Protein AF-A0A3S1CSP3-F1 (afdb_monomer)

Solvent-accessible surface area (backbone atoms only — not comparable to full-atom values): 3342 Å² total; per-residue (Å²): 73,89,50,87,60,71,46,36,50,28,30,91,97,66,58,74,43,73,24,49,48,68,31,79,70,88,82,88,82,89,65,65,46,80,46,66,31,25,16,81,88,44,73,86,47,66,51,74,48,78,42,73,132

Secondary structure (DSSP, 8-state):
--SSS-EEEE-TTS-EEEE-TT--------S-EEEEEEETTEEEEEEEEEE--

Sequence (53 aa):
NKDVLAHTATVKGGWEVMIPPNKSASLTLKAAGPVDYFCRFHPNMKGRLVVVP

Structure (mmCIF, N/CA/C/O backbone):
data_AF-A0A3S1CSP3-F1
#
_entry.id   AF-A0A3S1CSP3-F1
#
loop_
_atom_site.group_PDB
_atom_site.id
_atom_site.type_symbol
_atom_site.label_atom_id
_atom_site.label_alt_id
_atom_site.label_comp_id
_atom_site.label_asym_id
_atom_site.label_entity_id
_atom_site.label_seq_id
_atom_site.pdbx_PDB_ins_code
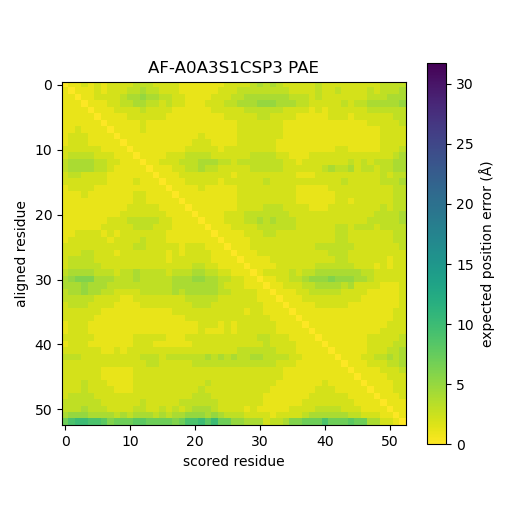_atom_site.Cartn_x
_atom_site.Cartn_y
_atom_site.Cartn_z
_atom_site.occupancy
_atom_site.B_iso_or_equiv
_atom_site.auth_seq_id
_atom_site.auth_comp_id
_atom_site.auth_asym_id
_atom_site.auth_atom_id
_atom_site.pdbx_PDB_model_num
ATOM 1 N N . ASN A 1 1 ? 8.347 -3.393 -3.034 1.00 97.69 1 ASN A N 1
ATOM 2 C CA . ASN A 1 1 ? 8.146 -3.581 -4.479 1.00 97.69 1 ASN A CA 1
ATOM 3 C C . ASN A 1 1 ? 9.406 -4.206 -5.056 1.00 97.69 1 ASN A C 1
ATOM 5 O O . ASN A 1 1 ? 10.476 -3.650 -4.847 1.00 97.69 1 ASN A O 1
ATOM 9 N N . LYS A 1 2 ? 9.292 -5.381 -5.683 1.00 98.00 2 LYS A N 1
ATOM 10 C CA . LYS A 1 2 ? 10.437 -6.132 -6.228 1.00 98.00 2 LYS A CA 1
ATOM 11 C C . LYS A 1 2 ? 10.501 -6.102 -7.761 1.00 98.00 2 LYS A C 1
ATOM 13 O O . LYS A 1 2 ? 11.364 -6.763 -8.323 1.00 98.00 2 LYS A O 1
ATOM 18 N N . ASP A 1 3 ? 9.581 -5.400 -8.420 1.00 97.69 3 ASP A N 1
ATOM 19 C CA . ASP A 1 3 ? 9.550 -5.284 -9.876 1.00 97.69 3 ASP A CA 1
ATOM 20 C C . ASP A 1 3 ? 9.906 -3.859 -10.344 1.00 97.69 3 ASP A C 1
ATOM 22 O O . ASP A 1 3 ? 10.293 -2.989 -9.551 1.00 97.6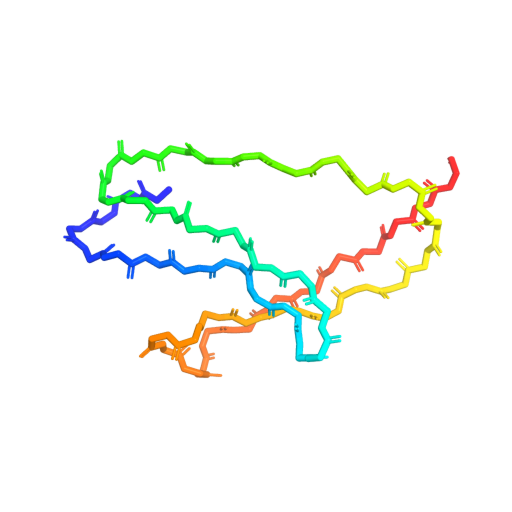9 3 ASP A O 1
ATOM 26 N N . VAL A 1 4 ? 9.839 -3.660 -11.664 1.00 97.75 4 VAL A N 1
ATOM 27 C CA . VAL A 1 4 ? 10.224 -2.424 -12.363 1.00 97.75 4 VAL A CA 1
ATOM 28 C C . VAL A 1 4 ? 9.100 -1.386 -12.462 1.00 97.75 4 VAL A C 1
ATOM 30 O O . VAL A 1 4 ? 9.356 -0.262 -12.888 1.00 97.75 4 VAL A O 1
ATOM 33 N N . LEU A 1 5 ? 7.866 -1.733 -12.096 1.00 98.00 5 LEU A N 1
ATOM 34 C CA . LEU A 1 5 ? 6.695 -0.865 -12.200 1.00 98.00 5 LEU A CA 1
ATOM 35 C C . LEU A 1 5 ? 6.418 -0.194 -10.858 1.00 98.00 5 LEU A C 1
ATOM 37 O O . LEU A 1 5 ? 6.638 -0.769 -9.801 1.00 98.00 5 LEU A O 1
ATOM 41 N N . ALA A 1 6 ? 5.922 1.041 -10.868 1.00 98.25 6 ALA A N 1
ATOM 42 C CA . ALA A 1 6 ? 5.453 1.662 -9.634 1.00 98.25 6 ALA A CA 1
ATOM 43 C C . ALA A 1 6 ? 4.140 1.009 -9.178 1.00 98.25 6 ALA A C 1
ATOM 45 O O . ALA A 1 6 ? 3.250 0.745 -9.987 1.00 98.25 6 ALA A O 1
ATOM 46 N N . HIS A 1 7 ? 3.996 0.816 -7.868 1.00 98.75 7 HIS A N 1
ATOM 47 C CA . HIS A 1 7 ? 2.759 0.327 -7.257 1.00 98.75 7 HIS A CA 1
ATOM 48 C C . HIS A 1 7 ? 2.302 1.248 -6.136 1.00 98.75 7 HIS A C 1
ATOM 50 O O . HIS A 1 7 ? 3.068 2.080 -5.645 1.00 98.75 7 HIS A O 1
ATOM 56 N N . THR A 1 8 ? 1.059 1.074 -5.703 1.00 98.62 8 THR A N 1
ATOM 57 C CA . THR A 1 8 ? 0.538 1.722 -4.502 1.00 98.62 8 THR A CA 1
ATOM 58 C C . THR A 1 8 ? -0.143 0.719 -3.580 1.00 98.62 8 THR A C 1
ATOM 60 O O . THR A 1 8 ? -0.601 -0.340 -4.012 1.00 98.62 8 THR A O 1
ATOM 63 N N . ALA A 1 9 ? -0.223 1.072 -2.300 1.00 98.50 9 ALA A N 1
ATOM 64 C CA . ALA A 1 9 ? -1.265 0.585 -1.409 1.00 98.50 9 ALA A CA 1
ATOM 65 C C . ALA A 1 9 ? -2.252 1.738 -1.191 1.00 98.50 9 ALA A C 1
ATOM 67 O O . ALA A 1 9 ? -1.916 2.721 -0.532 1.00 98.50 9 ALA A O 1
ATOM 68 N N . THR A 1 10 ? -3.434 1.644 -1.791 1.00 98.62 10 THR A N 1
ATOM 69 C CA . THR A 1 10 ? -4.455 2.699 -1.802 1.00 98.62 10 THR A CA 1
ATOM 70 C C . THR A 1 10 ? -5.732 2.199 -1.139 1.00 98.62 10 THR A C 1
ATOM 72 O O . THR A 1 10 ? -6.261 1.154 -1.515 1.00 98.62 10 THR A O 1
ATOM 75 N N . VAL A 1 11 ? -6.264 2.969 -0.193 1.00 98.00 11 VAL A N 1
ATOM 76 C CA . VAL A 1 11 ? -7.603 2.788 0.379 1.00 98.00 11 VAL A CA 1
ATOM 77 C C . VAL A 1 11 ? -8.545 3.781 -0.293 1.00 98.00 11 VAL A C 1
ATOM 79 O O . VAL A 1 11 ? -8.281 4.984 -0.323 1.00 98.00 11 VAL A O 1
ATOM 82 N N . LYS A 1 12 ? -9.660 3.300 -0.850 1.00 96.88 12 LYS A N 1
ATOM 83 C CA . LYS A 1 12 ? -10.623 4.163 -1.551 1.00 96.88 12 LYS A CA 1
ATOM 84 C C . LYS A 1 12 ? -11.210 5.201 -0.587 1.00 96.88 12 LYS A C 1
ATOM 86 O O . LYS A 1 12 ? -11.815 4.831 0.412 1.00 96.88 12 LYS A O 1
ATOM 91 N N . GLY A 1 13 ? -11.046 6.487 -0.905 1.00 95.94 13 GLY A N 1
ATOM 92 C CA . GLY A 1 13 ? -11.492 7.593 -0.043 1.00 95.94 13 GLY A CA 1
ATOM 93 C C . GLY A 1 13 ? -10.679 7.758 1.247 1.00 95.94 13 GLY A C 1
ATOM 94 O O . GLY A 1 13 ? -11.081 8.521 2.117 1.00 95.94 13 GLY A O 1
ATOM 95 N N . GLY A 1 14 ? -9.564 7.036 1.380 1.00 95.69 14 GLY A N 1
ATOM 96 C CA . GLY A 1 14 ? -8.673 7.089 2.530 1.00 95.69 14 GLY A CA 1
ATOM 97 C C . GLY A 1 14 ? -7.267 7.513 2.121 1.00 95.69 14 GLY A C 1
ATOM 98 O O . GLY A 1 14 ? -7.075 8.502 1.418 1.00 95.69 14 GLY A O 1
ATOM 99 N N . TRP A 1 15 ? -6.277 6.760 2.587 1.00 96.25 15 TRP A N 1
ATOM 100 C CA 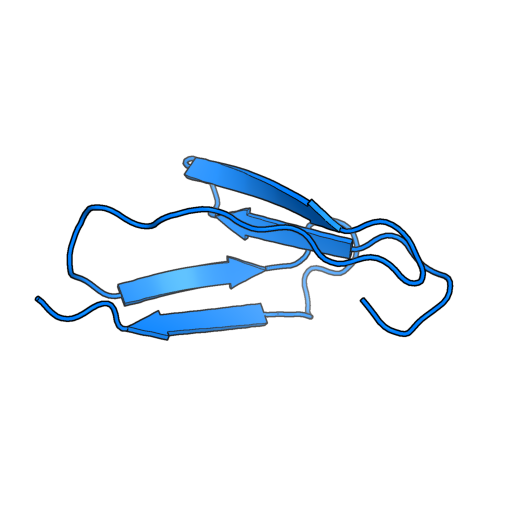. TRP A 1 15 ? -4.864 7.032 2.354 1.00 96.25 15 TRP A CA 1
ATOM 101 C C . TRP A 1 15 ? -4.306 6.294 1.132 1.00 96.25 15 TRP A C 1
ATOM 103 O O . TRP A 1 15 ? -4.862 5.303 0.655 1.00 96.25 15 TRP A O 1
ATOM 113 N N . GLU A 1 16 ? -3.150 6.761 0.664 1.00 97.38 16 GLU A N 1
ATOM 114 C CA . GLU A 1 16 ? -2.342 6.110 -0.363 1.00 97.38 16 GLU A CA 1
ATOM 115 C C . GLU A 1 16 ? -0.867 6.094 0.046 1.00 97.38 16 GLU A C 1
ATOM 117 O O . GLU A 1 16 ? -0.339 7.079 0.559 1.00 97.38 16 GLU A O 1
ATOM 122 N N . VAL A 1 17 ? -0.196 4.978 -0.233 1.00 98.31 17 VAL A N 1
ATOM 123 C CA . VAL A 1 17 ? 1.254 4.824 -0.102 1.00 98.31 17 VAL A CA 1
ATOM 124 C C . VAL A 1 17 ? 1.829 4.457 -1.464 1.00 98.31 17 VAL A C 1
ATOM 126 O O . VAL A 1 17 ? 1.514 3.396 -2.002 1.00 98.31 17 VAL A O 1
ATOM 129 N N . MET A 1 18 ? 2.690 5.311 -2.020 1.00 98.38 18 MET A N 1
ATOM 130 C CA . MET A 1 18 ? 3.426 5.018 -3.252 1.00 98.38 18 MET A CA 1
ATOM 131 C C . MET A 1 18 ? 4.651 4.149 -2.957 1.00 98.38 18 MET A C 1
ATOM 133 O O . MET A 1 18 ? 5.405 4.418 -2.025 1.00 98.38 18 MET A O 1
ATOM 137 N N . ILE A 1 19 ? 4.870 3.121 -3.778 1.00 98.62 19 ILE A N 1
ATOM 138 C CA . ILE A 1 19 ? 5.979 2.176 -3.648 1.00 98.62 19 ILE A CA 1
ATOM 139 C C . ILE A 1 19 ? 6.758 2.138 -4.974 1.00 98.62 19 ILE A C 1
ATOM 141 O O . ILE A 1 19 ? 6.387 1.390 -5.889 1.00 98.62 19 ILE A O 1
ATOM 145 N N . PRO A 1 20 ? 7.834 2.939 -5.104 1.00 98.50 20 PRO A N 1
ATOM 146 C CA . PRO A 1 20 ? 8.646 2.967 -6.318 1.00 98.50 20 PRO A CA 1
ATOM 147 C C . PRO A 1 20 ? 9.270 1.601 -6.656 1.00 98.50 20 PRO A C 1
ATOM 149 O O . PRO A 1 20 ? 9.386 0.743 -5.770 1.00 98.50 20 PRO A O 1
ATOM 152 N N . PRO A 1 21 ? 9.704 1.396 -7.913 1.00 98.50 21 PRO A N 1
ATOM 153 C CA . PRO A 1 21 ? 10.420 0.193 -8.337 1.00 98.50 21 PRO A CA 1
ATOM 154 C C . PRO A 1 21 ? 11.602 -0.132 -7.428 1.00 98.50 21 PRO A C 1
ATOM 156 O O . PRO A 1 21 ? 12.366 0.760 -7.058 1.00 98.50 21 PRO A O 1
ATOM 159 N N . ASN A 1 22 ? 11.764 -1.408 -7.071 1.00 98.12 22 ASN A N 1
ATOM 160 C CA . ASN A 1 22 ? 12.847 -1.889 -6.200 1.00 98.12 22 ASN A CA 1
ATOM 161 C C . ASN A 1 22 ? 12.963 -1.171 -4.834 1.00 98.12 22 ASN A C 1
ATOM 163 O O . ASN A 1 22 ? 14.036 -1.150 -4.226 1.00 98.12 22 ASN A O 1
ATOM 167 N N . LYS A 1 23 ? 11.879 -0.556 -4.340 1.00 98.50 23 LYS A N 1
ATOM 168 C CA . LYS A 1 23 ? 11.832 0.133 -3.040 1.00 98.50 23 LYS A CA 1
ATOM 169 C C . LYS A 1 23 ? 10.744 -0.428 -2.129 1.00 98.50 23 LYS A C 1
ATOM 171 O O . LYS A 1 23 ? 9.838 -1.151 -2.552 1.00 98.50 23 LYS A O 1
ATOM 176 N N . SER A 1 24 ? 10.837 -0.059 -0.858 1.00 97.88 24 SER A N 1
ATOM 177 C CA . SER A 1 24 ? 9.818 -0.295 0.164 1.00 97.88 24 SER A CA 1
ATOM 178 C C . SER A 1 24 ? 9.276 1.042 0.660 1.00 97.88 24 SER A C 1
ATOM 180 O O . SER A 1 24 ? 9.973 2.052 0.599 1.00 97.88 24 SER A O 1
ATOM 182 N N . ALA A 1 25 ? 8.043 1.033 1.152 1.00 97.44 25 ALA A N 1
ATOM 183 C CA . ALA A 1 25 ? 7.404 2.169 1.801 1.00 97.44 25 ALA A CA 1
ATOM 184 C C . ALA A 1 25 ? 6.642 1.665 3.031 1.00 97.44 25 ALA A C 1
ATOM 186 O O . ALA A 1 25 ? 6.335 0.473 3.123 1.00 97.44 25 ALA A O 1
ATOM 187 N N . SER A 1 26 ? 6.353 2.557 3.972 1.00 96.38 26 SER A N 1
ATOM 188 C CA . SER A 1 26 ? 5.698 2.222 5.233 1.00 96.38 26 SER A CA 1
ATOM 189 C C . SER A 1 26 ? 4.615 3.237 5.586 1.00 96.38 26 SER A C 1
ATOM 191 O O . SER A 1 26 ? 4.704 4.417 5.253 1.00 96.38 26 SER A O 1
ATOM 193 N N . LEU A 1 27 ? 3.586 2.751 6.276 1.00 96.31 27 LEU A N 1
ATOM 194 C CA . LEU A 1 27 ? 2.535 3.546 6.899 1.00 96.31 27 LEU A CA 1
ATOM 195 C C . LEU A 1 27 ? 2.124 2.844 8.194 1.00 96.31 27 LEU A C 1
ATOM 197 O O . LEU A 1 27 ? 1.807 1.656 8.178 1.00 96.31 27 LEU A O 1
ATOM 201 N N . THR A 1 28 ? 2.118 3.573 9.306 1.00 96.25 28 THR A N 1
ATOM 202 C CA . THR A 1 28 ? 1.672 3.040 10.599 1.00 96.25 28 THR A CA 1
ATOM 203 C C . THR A 1 28 ? 0.159 3.177 10.727 1.00 96.25 28 THR A C 1
ATOM 205 O O . THR A 1 28 ? -0.369 4.291 10.717 1.00 96.25 28 THR A O 1
ATOM 208 N N . LEU A 1 29 ? -0.540 2.053 10.893 1.00 95.31 29 LEU A N 1
ATOM 209 C CA . LEU A 1 29 ? -1.977 2.027 11.167 1.00 95.31 29 LEU A CA 1
ATOM 210 C C . LEU A 1 29 ? -2.215 2.191 12.671 1.00 95.31 29 LEU A C 1
ATOM 212 O O . LEU A 1 29 ? -1.595 1.505 13.475 1.0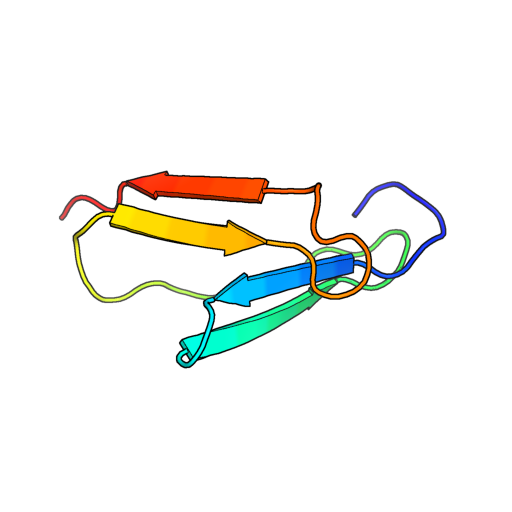0 95.31 29 LEU A O 1
ATOM 216 N N . LYS A 1 30 ? -3.094 3.128 13.043 1.00 94.06 30 LYS A N 1
ATOM 217 C CA . LYS A 1 30 ? -3.367 3.483 14.449 1.00 94.06 30 LYS A CA 1
ATOM 218 C C . LYS A 1 30 ? -4.704 2.965 14.976 1.00 94.06 30 LYS A C 1
ATOM 220 O O . LYS A 1 30 ? -4.950 3.042 16.172 1.00 94.06 30 LYS A O 1
ATOM 225 N N . ALA A 1 31 ? -5.577 2.498 14.090 1.00 93.50 31 ALA A N 1
ATOM 226 C CA . ALA A 1 31 ? -6.898 1.999 14.441 1.00 93.50 31 ALA A CA 1
ATOM 227 C C . ALA A 1 31 ? -6.970 0.500 14.154 1.00 93.50 31 ALA A C 1
ATOM 229 O O . ALA A 1 31 ? -6.533 0.052 13.091 1.00 93.50 31 ALA A O 1
ATOM 230 N N . ALA A 1 32 ? -7.535 -0.250 15.099 1.00 96.94 32 ALA A N 1
ATOM 231 C CA . ALA A 1 32 ? -7.885 -1.646 14.890 1.00 96.94 32 ALA A CA 1
ATOM 232 C C . ALA A 1 32 ? -9.038 -1.764 13.881 1.00 96.94 32 ALA A C 1
ATOM 234 O O . ALA A 1 32 ? -9.877 -0.868 13.763 1.00 96.94 32 ALA A O 1
ATOM 235 N N . GLY A 1 33 ? -9.087 -2.889 13.173 1.00 96.62 33 GLY A N 1
ATOM 236 C CA . GLY A 1 33 ? -10.121 -3.190 12.193 1.00 96.62 33 GLY A CA 1
ATOM 237 C C . GLY A 1 33 ? -9.577 -3.676 10.848 1.00 96.62 33 GLY A C 1
ATOM 238 O O . GLY A 1 33 ? -8.365 -3.676 10.604 1.00 96.62 33 GLY A O 1
ATOM 239 N N . PRO A 1 34 ? -10.476 -4.140 9.964 1.00 97.69 34 PRO A N 1
ATOM 240 C CA . PRO A 1 34 ? -10.106 -4.539 8.618 1.00 97.69 34 PRO A CA 1
ATOM 241 C C . PRO A 1 34 ? -9.793 -3.317 7.747 1.00 97.69 34 PRO A C 1
ATOM 243 O O . PRO A 1 34 ? -10.508 -2.317 7.787 1.00 97.69 34 PRO A O 1
ATOM 246 N N . VAL A 1 35 ? -8.764 -3.429 6.908 1.00 97.62 35 VAL A N 1
ATOM 247 C CA . VAL A 1 35 ? -8.425 -2.430 5.891 1.00 97.62 35 VAL A CA 1
ATOM 248 C C . VAL A 1 35 ? -8.245 -3.111 4.544 1.00 97.62 35 VAL A C 1
ATOM 250 O O . VAL A 1 35 ? -7.286 -3.858 4.347 1.00 97.62 35 VAL A O 1
ATOM 253 N N . ASP A 1 36 ? -9.154 -2.829 3.616 1.00 98.25 36 ASP A N 1
ATOM 254 C CA . ASP A 1 36 ? -9.029 -3.236 2.221 1.00 98.25 36 ASP A CA 1
ATOM 255 C C . ASP A 1 36 ? -8.263 -2.167 1.442 1.00 98.25 36 ASP A C 1
ATOM 257 O O . ASP A 1 36 ? -8.582 -0.977 1.501 1.00 98.25 36 ASP A O 1
ATOM 261 N N . TYR A 1 37 ? -7.255 -2.597 0.692 1.00 98.50 37 TYR A N 1
ATOM 262 C CA . TYR A 1 37 ? -6.442 -1.722 -0.139 1.00 98.50 37 TYR A CA 1
ATOM 263 C C . TYR A 1 37 ? -6.203 -2.348 -1.511 1.00 98.50 37 TYR A C 1
ATOM 265 O O . TYR A 1 37 ? -6.339 -3.555 -1.718 1.00 98.50 37 TYR A O 1
ATOM 273 N N . PHE A 1 38 ? -5.847 -1.514 -2.476 1.00 98.75 38 PHE A N 1
ATOM 274 C CA . PHE A 1 38 ? -5.552 -1.936 -3.838 1.00 98.75 38 PHE A CA 1
ATOM 275 C C . PHE A 1 38 ? -4.436 -1.086 -4.440 1.00 98.75 38 PHE A C 1
ATOM 277 O O . PHE A 1 38 ? -4.117 -0.015 -3.928 1.00 98.75 38 PHE A O 1
ATOM 284 N N . CYS A 1 39 ? -3.840 -1.552 -5.533 1.00 98.62 39 CYS A N 1
ATOM 285 C CA . CYS A 1 39 ? -2.933 -0.728 -6.324 1.00 98.62 39 CYS A CA 1
ATOM 286 C C . CYS A 1 39 ? -3.746 0.111 -7.312 1.00 98.62 39 CYS A C 1
ATOM 288 O O . CYS A 1 39 ? -4.443 -0.442 -8.163 1.00 98.62 39 CYS A O 1
ATOM 290 N N . ARG A 1 40 ? -3.656 1.445 -7.254 1.00 98.06 40 ARG A N 1
ATOM 291 C CA . ARG A 1 40 ? -4.444 2.312 -8.151 1.00 98.06 40 ARG A CA 1
ATOM 292 C C . ARG A 1 40 ? -4.035 2.212 -9.620 1.00 98.06 40 ARG A C 1
ATOM 294 O O . ARG A 1 40 ? -4.846 2.502 -10.491 1.00 98.06 40 ARG A O 1
ATOM 301 N N . PHE A 1 41 ? -2.795 1.805 -9.888 1.00 98.06 41 PHE A N 1
ATOM 302 C CA . PHE A 1 41 ? -2.307 1.543 -11.245 1.00 98.06 41 PHE A CA 1
ATOM 303 C C . PHE A 1 41 ? -2.801 0.197 -11.784 1.00 98.06 41 PHE A C 1
ATOM 305 O O . PHE A 1 41 ? -2.968 0.035 -12.988 1.00 98.06 41 PHE A O 1
ATOM 312 N N . HIS A 1 42 ? -3.076 -0.756 -10.890 1.00 97.38 42 HIS A N 1
ATOM 313 C CA . HIS A 1 42 ? -3.456 -2.124 -11.227 1.00 97.38 42 HIS A CA 1
ATOM 314 C C . HIS A 1 42 ? -4.633 -2.567 -10.335 1.00 97.38 42 HIS A C 1
ATOM 316 O O . HIS A 1 42 ? -4.421 -3.300 -9.370 1.00 97.38 42 HIS A O 1
ATOM 322 N N . PRO A 1 43 ? -5.886 -2.152 -10.615 1.00 95.56 43 PRO A N 1
ATOM 323 C CA . PRO A 1 43 ? -7.017 -2.318 -9.685 1.00 95.56 43 PRO A CA 1
ATOM 324 C C . PRO A 1 43 ? -7.401 -3.765 -9.331 1.00 95.56 43 PRO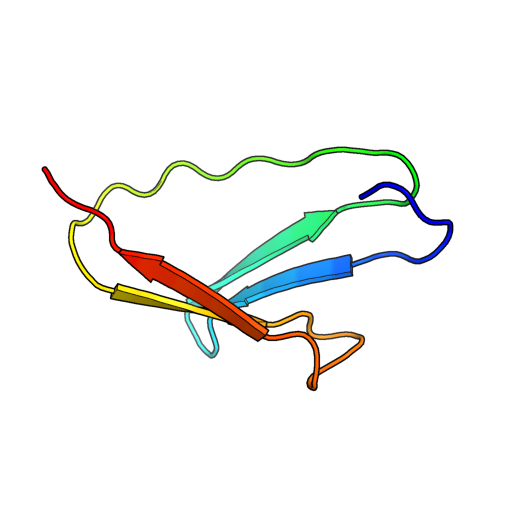 A C 1
ATOM 326 O O . PRO A 1 43 ? -8.143 -4.002 -8.374 1.00 95.56 43 PRO A O 1
ATOM 329 N N . ASN A 1 44 ? -6.891 -4.741 -10.086 1.00 98.19 44 ASN A N 1
ATOM 330 C CA . ASN A 1 44 ? -7.036 -6.165 -9.781 1.00 98.19 44 ASN A CA 1
ATOM 331 C C . ASN A 1 44 ? -6.039 -6.657 -8.716 1.00 98.19 44 ASN A C 1
ATOM 333 O O . ASN A 1 44 ? -6.254 -7.717 -8.134 1.00 98.19 44 ASN A O 1
ATOM 337 N N . MET A 1 45 ? -4.987 -5.891 -8.413 1.00 98.44 45 MET A N 1
ATOM 338 C CA . MET A 1 45 ? -4.101 -6.137 -7.277 1.00 98.44 45 MET A CA 1
ATOM 339 C C . MET A 1 45 ? -4.761 -5.602 -6.009 1.00 98.44 45 MET A C 1
ATOM 341 O O . MET A 1 45 ? -4.754 -4.397 -5.749 1.00 98.44 45 MET A O 1
ATOM 345 N N . LYS A 1 46 ? -5.338 -6.509 -5.227 1.00 98.50 46 LYS A N 1
ATOM 346 C CA . LYS A 1 46 ? -6.064 -6.205 -3.992 1.00 98.50 46 LYS A CA 1
ATOM 347 C C . LYS A 1 46 ? -5.390 -6.893 -2.813 1.00 98.50 46 LYS A C 1
ATOM 349 O O . LYS A 1 46 ? -4.823 -7.973 -2.965 1.00 98.50 46 LYS A O 1
ATOM 354 N N . GLY A 1 47 ? -5.480 -6.281 -1.644 1.00 98.06 47 GLY A N 1
ATOM 355 C CA . GLY A 1 47 ? -5.015 -6.851 -0.391 1.00 98.06 47 GLY A CA 1
ATOM 356 C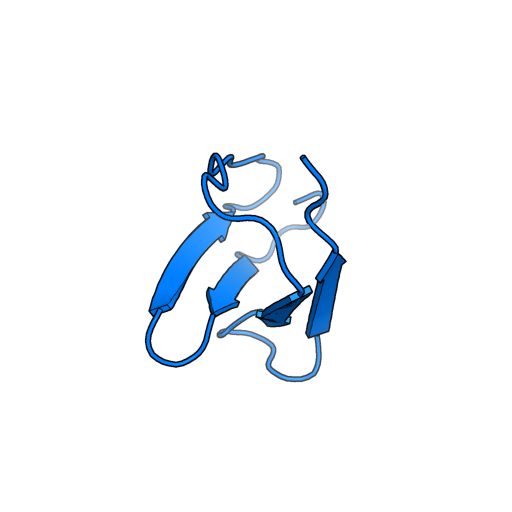 C . GLY A 1 47 ? -5.908 -6.425 0.763 1.00 98.06 47 GLY A C 1
ATOM 357 O O . GLY A 1 47 ? -6.671 -5.464 0.662 1.00 98.06 47 GLY A O 1
ATOM 358 N N . ARG A 1 48 ? -5.808 -7.161 1.867 1.00 98.00 48 ARG A N 1
ATOM 359 C CA . ARG A 1 48 ? -6.548 -6.886 3.094 1.00 98.00 48 ARG A CA 1
ATOM 360 C C . ARG A 1 48 ? -5.631 -7.042 4.295 1.00 98.00 4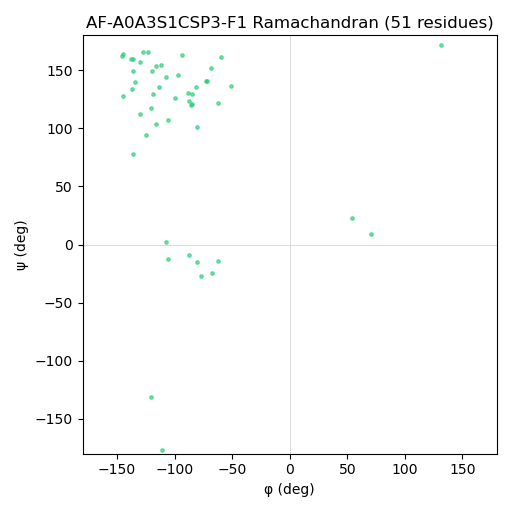8 ARG A C 1
ATOM 362 O O . ARG A 1 48 ? -4.910 -8.031 4.392 1.00 98.00 48 ARG A O 1
ATOM 369 N N . 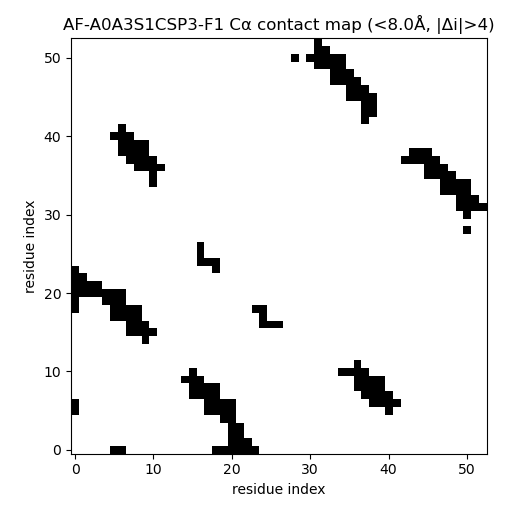LEU A 1 49 ? -5.683 -6.077 5.205 1.00 97.00 49 LEU A N 1
ATOM 370 C CA . LEU A 1 49 ? -5.060 -6.148 6.525 1.00 97.00 49 LEU A CA 1
ATOM 371 C C . LEU A 1 49 ? -6.149 -6.327 7.582 1.00 97.00 49 LEU A C 1
ATOM 373 O O . LEU A 1 49 ? -7.233 -5.759 7.459 1.00 97.00 49 LEU A O 1
ATOM 377 N N . VAL A 1 50 ? -5.857 -7.096 8.629 1.00 97.44 50 VAL A N 1
ATOM 378 C CA . VAL A 1 50 ? -6.678 -7.170 9.843 1.00 97.44 50 VAL A CA 1
ATOM 379 C C . VAL A 1 50 ? -5.818 -6.642 10.980 1.00 97.44 50 VAL A C 1
ATOM 381 O O . VAL A 1 50 ? -4.891 -7.319 11.417 1.00 97.44 50 VAL A O 1
ATOM 384 N N . VAL A 1 51 ? -6.078 -5.407 11.405 1.00 96.75 51 VAL A N 1
ATOM 385 C CA . VAL A 1 51 ? -5.330 -4.764 12.488 1.00 96.75 51 VAL A CA 1
ATOM 386 C C . VAL A 1 51 ? -5.990 -5.122 13.813 1.00 96.75 51 VAL A C 1
ATOM 388 O O . VAL A 1 51 ? -7.182 -4.870 13.997 1.00 96.75 51 VAL A O 1
ATOM 391 N N . VAL A 1 52 ? -5.216 -5.705 14.722 1.00 95.00 52 VAL A N 1
ATOM 392 C CA . VAL A 1 52 ? -5.631 -6.022 16.095 1.00 95.00 52 VAL A CA 1
ATOM 393 C C . VAL A 1 52 ? -4.864 -5.13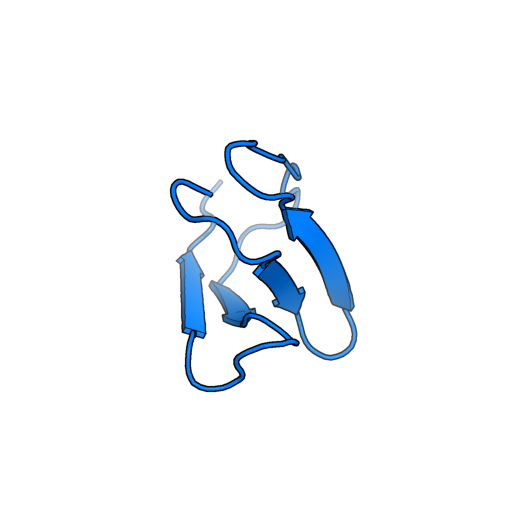1 17.085 1.00 95.00 52 VAL A C 1
ATOM 395 O O . VAL A 1 52 ? -3.796 -4.641 16.708 1.00 95.00 52 VAL A O 1
ATOM 398 N N . PRO A 1 53 ? -5.411 -4.865 18.288 1.00 89.25 53 PRO A N 1
ATOM 399 C CA . PRO A 1 53 ? -4.712 -4.136 19.349 1.00 89.25 53 PRO A CA 1
ATOM 400 C C . PRO A 1 53 ? -3.399 -4.785 19.794 1.00 89.25 53 PRO A C 1
ATOM 402 O O . PRO A 1 53 ? -3.312 -6.035 19.745 1.00 89.25 53 PRO A O 1
#

Mean predicted aligned error: 2.0 Å

Radius of gyration: 11.49 Å; Cα contacts (8 Å, |Δi|>4): 97; chains: 1; bounding box: 24×15×32 Å

Nearest PDB structures (foldseek):
  2uxg-assembly1_A  TM=5.839E-01  e=4.287E-01  Achromobacter cycloclastes
  5k93-assembly2_B  TM=4.575E-01  e=3.286E+00  Escherichia coli

Foldseek 3Di:
DAAQDKWWWDAVVDDIDIAHHPGDDDDDDDDAAKTKTATPVHRVRIDMDGGDD

pLDDT: mean 97.3, std 1.64, range [89.25, 98.75]